Protein AF-A0A2K3LPA5-F1 (afdb_monomer_lite)

Radius of gyration: 25.52 Å; chains: 1; bounding box: 57×57×81 Å

Secondary structure (DSSP, 8-state):
-HHHHHHHHHHHHHHHHHHHHHHHHHHHHHHHTT--TT---GGG--TT---EEEEEEEEEEEEEEEEE-TTS-EEEEEEEEEEE-SS-EEEEEEETTHHHH--TT-EEEEEEEEEEEETTEEEEEEEEEEEEEEESPPSPPP-TT-BTTT-B-SSHHHHHHHHHHHHHHHHHHHHHHHHT--

pLDDT: mean 84.81, std 13.78, range [46.19, 98.31]

Organism: Trifolium pratense (NCBI:txid57577)

InterPro domains:
  IPR012340 Nucleic acid-binding, OB-fold [G3DSA:2.40.50.140] (49-150)
  IPR012340 Nucleic acid-binding, OB-fold [SSF50249] (41-153)
  IPR048970 Single-stranded DNA binding protein Ssb-like, OB fold [PF21473] (45-134)

Structure (mmCIF, N/CA/C/O backbone):
data_AF-A0A2K3LPA5-F1
#
_entry.id   AF-A0A2K3LPA5-F1
#
loop_
_atom_site.group_PDB
_atom_site.id
_atom_site.type_symbol
_atom_site.label_atom_id
_atom_site.label_alt_id
_atom_site.label_comp_id
_atom_site.label_asym_id
_atom_site.label_entity_id
_atom_site.label_seq_id
_atom_site.pdbx_PDB_ins_code
_atom_site.Cartn_x
_atom_site.Cartn_y
_atom_site.Cartn_z
_atom_site.occupancy
_atom_site.B_iso_or_equiv
_atom_site.auth_seq_id
_atom_site.auth_comp_id
_atom_site.auth_asym_id
_atom_site.auth_atom_id
_atom_site.pdbx_PDB_model_num
ATOM 1 N N . GLU A 1 1 ? -2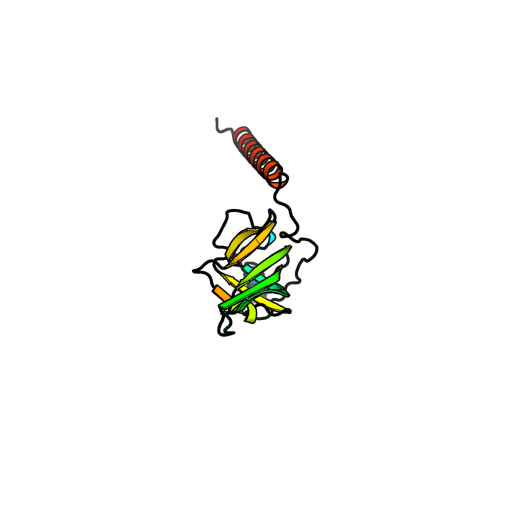8.463 -19.783 58.649 1.00 71.38 1 GLU A N 1
ATOM 2 C CA . GLU A 1 1 ? -29.557 -19.764 57.651 1.00 71.38 1 GLU A CA 1
ATOM 3 C C . GLU A 1 1 ? -29.564 -18.512 56.772 1.00 71.38 1 GLU A C 1
ATOM 5 O O . GLU A 1 1 ? -29.106 -18.605 55.641 1.00 71.38 1 GLU A O 1
ATOM 10 N N . GLU A 1 2 ? -29.996 -17.334 57.243 1.00 81.19 2 GLU A N 1
ATOM 11 C CA . GLU A 1 2 ? -30.096 -16.140 56.367 1.00 81.19 2 GLU A CA 1
ATOM 12 C C . GLU A 1 2 ? -28.731 -15.667 55.827 1.00 81.19 2 GLU A C 1
ATOM 14 O O . GLU A 1 2 ? -28.594 -15.304 54.659 1.00 81.19 2 GLU A O 1
ATOM 19 N N . LEU A 1 3 ? -27.698 -15.718 56.671 1.00 73.38 3 LEU A N 1
ATOM 20 C CA . LEU A 1 3 ? -26.343 -15.277 56.329 1.00 73.38 3 LEU A CA 1
ATOM 21 C C . LEU A 1 3 ? -25.662 -16.228 55.329 1.00 73.38 3 LEU A C 1
ATOM 23 O O . LEU A 1 3 ? -25.036 -15.782 54.374 1.00 73.38 3 LEU A O 1
ATOM 27 N N . GLU A 1 4 ? -25.879 -17.534 55.487 1.00 81.75 4 GLU A N 1
ATOM 28 C CA . GLU A 1 4 ? -25.383 -18.573 54.572 1.00 81.75 4 GLU A CA 1
ATOM 29 C C . GLU A 1 4 ? -26.108 -18.533 53.220 1.00 81.75 4 GLU A C 1
ATOM 31 O O . GLU A 1 4 ? -25.504 -18.789 52.178 1.00 81.75 4 GLU A O 1
ATOM 36 N N . SER A 1 5 ? -27.398 -18.177 53.218 1.00 82.75 5 SER A N 1
ATOM 37 C CA . SER A 1 5 ? -28.163 -17.950 51.989 1.00 82.75 5 SER A CA 1
ATOM 38 C C . SER A 1 5 ? -27.610 -16.759 51.205 1.00 82.75 5 SER A C 1
ATOM 40 O O . SER A 1 5 ? -27.417 -16.865 49.994 1.00 82.75 5 SER A O 1
ATOM 42 N N . LYS A 1 6 ? -27.305 -15.647 51.889 1.00 85.81 6 LYS A N 1
ATOM 43 C CA . LYS A 1 6 ? -26.682 -14.465 51.271 1.00 85.81 6 LYS A CA 1
ATOM 44 C C . LYS A 1 6 ? -25.278 -14.773 50.744 1.00 85.81 6 LYS A C 1
ATOM 46 O O . LYS A 1 6 ? -24.930 -14.319 49.660 1.00 85.81 6 LYS A O 1
ATOM 51 N N . GLU A 1 7 ? -24.498 -15.587 51.455 1.00 85.81 7 GLU A N 1
ATOM 52 C CA . GLU A 1 7 ? -23.151 -15.987 51.024 1.00 85.81 7 GLU A CA 1
ATOM 53 C C . GLU A 1 7 ? -23.167 -16.837 49.740 1.00 85.81 7 GLU A C 1
ATOM 55 O O . GLU A 1 7 ? -22.330 -16.648 48.858 1.00 85.81 7 GLU A O 1
ATOM 60 N N . ARG A 1 8 ? -24.136 -17.752 49.595 1.00 85.25 8 ARG A N 1
ATOM 61 C CA . ARG A 1 8 ? -24.302 -18.551 48.365 1.00 85.25 8 ARG A CA 1
ATOM 62 C C . ARG A 1 8 ? -24.683 -17.686 47.170 1.00 85.25 8 ARG A C 1
ATOM 64 O O . ARG A 1 8 ? -24.078 -17.820 46.111 1.00 85.25 8 ARG A O 1
ATOM 71 N N . GLN A 1 9 ? -25.622 -16.764 47.372 1.00 89.31 9 GLN A N 1
ATOM 72 C CA . GLN A 1 9 ? -26.042 -15.813 46.344 1.00 89.31 9 GLN A CA 1
ATOM 73 C C . GLN A 1 9 ? -24.881 -14.925 45.881 1.00 89.31 9 GLN A C 1
ATOM 75 O O . GLN A 1 9 ? -24.711 -14.697 44.686 1.00 89.31 9 GLN A O 1
ATOM 80 N N . LEU A 1 10 ? -24.041 -14.479 46.820 1.00 85.94 10 LEU A N 1
ATOM 81 C CA . LEU A 1 10 ? -22.863 -13.674 46.508 1.00 85.94 10 LEU A CA 1
ATOM 82 C C . LEU A 1 10 ? -21.851 -14.459 45.655 1.00 85.94 10 LEU A C 1
ATOM 84 O O . LEU A 1 10 ? -21.316 -13.927 44.689 1.00 85.94 10 LEU A O 1
ATOM 88 N N . LYS A 1 11 ? -21.614 -15.741 45.969 1.00 81.56 11 LYS A N 1
ATOM 89 C CA . LYS A 1 11 ? -20.688 -16.606 45.211 1.00 81.56 11 LYS A CA 1
ATOM 90 C C . LYS A 1 11 ? -21.152 -16.859 43.778 1.00 81.56 11 LYS A C 1
ATOM 92 O O . LYS A 1 11 ? -20.325 -16.913 42.870 1.00 81.56 11 LYS A O 1
ATOM 97 N N . GLU A 1 12 ? -22.456 -17.002 43.567 1.00 92.88 12 GLU A N 1
ATOM 98 C CA . GLU A 1 12 ? -23.026 -17.150 42.224 1.00 92.88 12 GLU A CA 1
ATOM 99 C C . GLU A 1 12 ? -22.853 -15.873 41.394 1.00 92.88 12 GLU A C 1
ATOM 101 O O . GLU A 1 12 ? -22.410 -15.951 40.249 1.00 92.88 12 GLU A O 1
ATOM 106 N N . GLN A 1 13 ? -23.101 -14.701 41.990 1.00 87.44 13 GLN A N 1
ATOM 107 C CA . GLN A 1 13 ? -22.882 -13.410 41.327 1.00 87.44 13 GLN A CA 1
ATOM 108 C C . GLN A 1 13 ? -21.411 -13.177 40.970 1.00 87.44 13 GLN A C 1
ATOM 110 O O . GLN A 1 13 ? -21.118 -12.690 39.880 1.00 87.44 13 GLN A O 1
ATOM 115 N N . VAL A 1 14 ? -20.481 -13.561 41.850 1.00 83.44 14 VAL A N 1
ATOM 116 C CA . VAL A 1 14 ? -19.037 -13.459 41.581 1.00 83.44 14 VAL A CA 1
ATOM 117 C C . VAL A 1 14 ? -18.644 -14.325 40.383 1.00 83.44 14 VAL A C 1
ATOM 119 O O . VAL A 1 14 ? -17.978 -13.839 39.477 1.00 83.44 14 VAL A O 1
ATOM 122 N N . LYS A 1 15 ? -19.133 -15.566 40.306 1.00 89.62 15 LYS A N 1
ATOM 123 C CA . LYS A 1 15 ? -18.833 -16.472 39.185 1.00 89.62 15 LYS A CA 1
ATOM 124 C C . LYS A 1 15 ? -19.395 -15.975 37.846 1.00 89.62 15 LYS A C 1
ATOM 126 O O . LYS A 1 15 ? -18.788 -16.184 36.795 1.00 89.62 15 LYS A O 1
ATOM 131 N N . GLU A 1 16 ? -20.563 -15.335 37.864 1.00 91.75 16 GLU A N 1
ATOM 132 C CA . GLU A 1 16 ? -21.136 -14.708 36.669 1.00 91.75 16 GLU A CA 1
ATOM 133 C C . GLU A 1 16 ? -20.313 -13.492 36.221 1.00 91.75 16 GLU A C 1
ATOM 135 O O . GLU A 1 16 ? -20.061 -13.328 35.025 1.00 91.75 16 GLU A O 1
ATOM 140 N N . LEU A 1 17 ? -19.862 -12.667 37.172 1.00 84.88 17 LEU A N 1
ATOM 141 C CA . LEU A 1 17 ? -18.994 -11.522 36.897 1.00 84.88 17 LEU A CA 1
ATOM 142 C C . LEU A 1 17 ? -17.640 -11.962 36.327 1.00 84.88 17 LEU A C 1
ATOM 144 O O . LEU A 1 17 ? -17.233 -11.407 35.314 1.00 84.88 17 LEU A O 1
ATOM 148 N N . GLU A 1 18 ? -17.014 -13.009 36.869 1.00 83.94 18 GLU A N 1
ATOM 149 C CA . GLU A 1 18 ? -15.768 -13.591 36.335 1.00 83.94 18 GLU A CA 1
ATOM 150 C C . GLU A 1 18 ? -15.942 -14.103 34.892 1.00 83.94 18 GLU A C 1
ATOM 152 O O . GLU A 1 18 ? -15.071 -13.932 34.036 1.00 83.94 18 GLU A O 1
ATOM 157 N N . SER A 1 19 ? -17.093 -14.713 34.580 1.00 88.56 19 SER A N 1
ATOM 158 C CA . SER A 1 19 ? -17.396 -15.149 33.211 1.00 88.56 19 SER A CA 1
ATOM 159 C C . SER A 1 19 ? -17.590 -13.972 32.253 1.00 88.56 19 SER A C 1
ATOM 161 O O . SER A 1 19 ? -17.237 -14.088 31.079 1.00 88.56 19 SER A O 1
ATOM 163 N N . LYS A 1 20 ? -18.179 -12.867 32.722 1.00 88.75 20 LYS A N 1
ATOM 164 C CA . LYS A 1 20 ? -18.376 -11.644 31.931 1.00 88.75 20 LYS A CA 1
ATOM 165 C C . LYS A 1 20 ? -17.074 -10.870 31.749 1.00 88.75 20 LYS A C 1
ATOM 167 O O . LYS A 1 20 ? -16.853 -10.358 30.661 1.00 88.75 20 LYS A O 1
ATOM 172 N N . GLU A 1 21 ? -16.213 -10.834 32.763 1.00 86.56 21 GLU A N 1
ATOM 173 C CA . GLU A 1 21 ? -14.866 -10.256 32.696 1.00 86.56 21 GLU A CA 1
ATOM 174 C C . GLU A 1 21 ? -14.037 -10.968 31.625 1.00 86.56 21 GLU A C 1
ATOM 176 O O . GLU A 1 21 ? -13.521 -10.322 30.722 1.00 86.56 21 GLU A O 1
ATOM 181 N N . LYS A 1 22 ? -14.051 -12.307 31.603 1.00 87.31 22 LYS A N 1
ATOM 182 C CA . LYS A 1 22 ? -13.379 -13.083 30.550 1.00 87.31 22 LYS A CA 1
ATOM 183 C C . LYS A 1 22 ? -13.924 -12.799 29.143 1.00 87.31 22 LYS A C 1
ATOM 185 O O . LYS A 1 22 ? -13.155 -12.687 28.195 1.00 87.31 22 LYS A O 1
ATOM 190 N N . GLN A 1 23 ? -15.247 -12.696 28.993 1.00 90.81 23 GLN A N 1
ATOM 191 C CA . GLN A 1 23 ? -15.866 -12.351 27.704 1.00 90.81 23 GLN A CA 1
ATOM 192 C C . GLN A 1 23 ? -15.524 -10.923 27.266 1.00 90.81 23 GLN A C 1
ATOM 194 O O . GLN A 1 23 ? -15.365 -10.670 26.073 1.00 90.81 23 GLN A O 1
ATOM 199 N N . LEU A 1 24 ? -15.417 -9.999 28.222 1.00 79.06 24 LEU A N 1
ATOM 200 C CA . LEU A 1 24 ? -15.029 -8.620 27.973 1.00 79.06 24 LEU A CA 1
ATOM 201 C C . LEU A 1 24 ? -13.553 -8.531 27.580 1.00 79.06 24 LEU A C 1
ATOM 203 O O . LEU A 1 24 ? -13.258 -7.832 26.626 1.00 79.06 24 LEU A O 1
ATOM 207 N N . ASP A 1 25 ? -12.659 -9.285 28.219 1.00 75.50 25 ASP A N 1
ATOM 208 C CA . ASP A 1 25 ? -11.234 -9.346 27.866 1.00 75.50 25 ASP A CA 1
ATOM 209 C C . ASP A 1 25 ? -11.000 -9.895 26.452 1.00 75.50 25 ASP A C 1
ATOM 211 O O . ASP A 1 25 ? -10.150 -9.392 25.714 1.00 75.50 25 ASP A O 1
ATOM 215 N N . ASP A 1 26 ? -11.761 -10.915 26.047 1.00 83.81 26 ASP A N 1
ATOM 216 C CA . ASP A 1 26 ? -11.702 -11.455 24.686 1.00 83.81 26 ASP A CA 1
ATOM 217 C C . ASP A 1 26 ? -12.231 -10.430 23.659 1.00 83.81 26 ASP A C 1
ATOM 219 O O . ASP A 1 26 ? -11.635 -10.258 22.594 1.00 83.81 26 ASP A O 1
ATOM 223 N N . LEU A 1 27 ? -13.285 -9.676 24.001 1.00 77.06 27 LEU A N 1
ATOM 224 C CA . LEU A 1 27 ? -13.833 -8.604 23.160 1.00 77.06 27 LEU A CA 1
ATOM 225 C C . LEU A 1 27 ? -12.923 -7.364 23.114 1.00 77.06 27 LEU A C 1
ATOM 227 O O . LEU A 1 27 ? -12.841 -6.703 22.081 1.00 77.06 27 LEU A O 1
ATOM 231 N N . VAL A 1 28 ? -12.229 -7.057 24.214 1.00 73.50 28 VAL A N 1
ATOM 232 C CA . VAL A 1 28 ? -11.228 -5.987 24.321 1.00 73.50 28 VAL A CA 1
ATOM 233 C C . VAL A 1 28 ? -10.019 -6.343 23.469 1.00 73.50 28 VAL A C 1
ATOM 235 O O . VAL A 1 28 ? -9.615 -5.505 22.683 1.00 73.50 28 VAL A O 1
ATOM 238 N N . LYS A 1 29 ? -9.524 -7.589 23.478 1.00 73.50 29 LYS A N 1
ATOM 239 C CA . LYS A 1 29 ? -8.481 -8.043 22.532 1.00 73.50 29 LYS A CA 1
ATOM 240 C C . LYS A 1 29 ? -8.934 -7.978 21.075 1.00 73.50 29 LYS A C 1
ATOM 242 O O . LYS A 1 29 ? -8.141 -7.664 20.187 1.00 73.50 29 LYS A O 1
ATOM 247 N N . GLU A 1 30 ? -10.207 -8.258 20.808 1.00 68.19 30 GLU A N 1
ATOM 248 C CA . GLU A 1 30 ? -10.789 -8.103 19.473 1.00 68.19 30 GLU A CA 1
ATOM 249 C C . GLU A 1 30 ? -10.887 -6.618 19.066 1.00 68.19 30 GLU A C 1
ATOM 251 O O . GLU A 1 30 ? -10.616 -6.275 17.912 1.00 68.19 30 GLU A O 1
ATOM 256 N N . PHE A 1 31 ? -11.165 -5.715 20.012 1.00 53.69 31 PHE A N 1
ATOM 257 C CA . PHE A 1 31 ? -11.138 -4.261 19.811 1.00 53.69 31 PHE A CA 1
ATOM 258 C C . PHE A 1 31 ? -9.715 -3.675 19.722 1.00 53.69 31 PHE A C 1
ATOM 260 O O . PHE A 1 31 ? -9.476 -2.816 18.882 1.00 53.69 31 PHE A O 1
ATOM 267 N N . GLU A 1 32 ? -8.749 -4.186 20.481 1.00 52.22 32 GLU A N 1
ATOM 268 C CA . GLU A 1 32 ? -7.321 -3.843 20.400 1.00 52.22 32 GLU A CA 1
ATOM 269 C C . GLU A 1 32 ? -6.710 -4.348 19.080 1.00 52.22 32 GLU A C 1
ATOM 271 O O . GLU A 1 32 ? -5.843 -3.708 18.500 1.00 52.22 32 GLU A O 1
ATOM 276 N N . SER A 1 33 ? -7.220 -5.447 18.505 1.00 51.34 33 SER A N 1
ATOM 277 C CA . SER A 1 33 ? -6.874 -5.872 17.135 1.00 51.34 33 SER A CA 1
ATOM 278 C C . SER A 1 33 ? -7.498 -4.989 16.034 1.00 51.34 33 SER A C 1
ATOM 280 O O . SER A 1 33 ? -7.049 -4.998 14.874 1.00 51.34 33 SER A O 1
ATOM 282 N N . LYS A 1 34 ? -8.531 -4.217 16.403 1.00 49.12 34 LYS A N 1
ATOM 283 C CA . LYS A 1 34 ? -9.126 -3.128 15.614 1.00 49.12 34 LYS A CA 1
ATOM 284 C C . LYS A 1 34 ? -8.333 -1.824 15.778 1.00 49.12 34 LYS A C 1
ATOM 286 O O . LYS A 1 34 ? -8.155 -1.148 14.770 1.00 49.12 34 LYS A O 1
ATOM 291 N N . GLU A 1 35 ? -7.773 -1.551 16.958 1.00 48.00 35 GLU A N 1
ATOM 292 C CA . GLU A 1 35 ? -6.691 -0.579 17.206 1.00 48.00 35 GLU A CA 1
ATOM 293 C C . GLU A 1 35 ? -5.313 -1.162 16.824 1.00 48.00 35 GLU A C 1
ATOM 295 O O . GLU A 1 35 ? -4.339 -1.142 17.577 1.00 48.00 35 GLU A O 1
ATOM 300 N N . ARG A 1 36 ? -5.172 -1.576 15.558 1.00 48.84 36 ARG A N 1
ATOM 301 C CA . ARG A 1 36 ? -3.894 -1.464 14.824 1.00 48.84 36 ARG A CA 1
ATOM 302 C C . ARG A 1 36 ? -3.587 0.025 14.572 1.00 48.84 36 ARG A C 1
ATOM 304 O O . ARG A 1 36 ? -3.359 0.466 13.446 1.00 48.84 36 ARG A O 1
ATOM 311 N N . ASP A 1 37 ? -3.633 0.787 15.657 1.00 46.19 37 ASP A N 1
ATOM 312 C CA . ASP A 1 37 ? -3.499 2.226 15.780 1.00 46.19 37 ASP A CA 1
ATOM 313 C C . ASP A 1 37 ? -2.019 2.589 15.766 1.00 46.19 37 ASP A C 1
ATOM 315 O O . ASP A 1 37 ? -1.365 2.720 16.794 1.00 46.19 37 ASP A O 1
ATOM 319 N N . SER A 1 38 ? -1.494 2.692 14.550 1.00 51.69 38 SER A N 1
ATOM 320 C CA . SER A 1 38 ? -0.494 3.678 14.103 1.00 51.69 38 SER A CA 1
ATOM 321 C C . SER A 1 38 ? -0.053 3.385 12.665 1.00 51.69 38 SER A C 1
ATOM 323 O O . SER A 1 38 ? 1.042 3.779 12.269 1.00 51.69 38 SER A O 1
ATOM 325 N N . GLN A 1 39 ? -0.830 2.615 11.900 1.00 66.50 39 GLN A N 1
ATOM 326 C CA . GLN A 1 39 ? -0.591 2.498 10.472 1.00 66.50 39 GLN A CA 1
ATOM 327 C C . GLN A 1 39 ? -1.448 3.530 9.770 1.00 66.50 39 GLN A C 1
ATOM 329 O O . GLN A 1 39 ? -2.654 3.636 10.009 1.00 66.50 39 GLN A O 1
ATOM 334 N N . ASP A 1 40 ? -0.791 4.314 8.931 1.00 89.81 40 ASP A N 1
ATOM 335 C CA . ASP A 1 40 ? -1.469 5.239 8.053 1.00 89.81 40 ASP A CA 1
ATOM 336 C C . ASP A 1 40 ? -2.430 4.463 7.143 1.00 89.81 40 ASP A C 1
ATOM 338 O O . ASP A 1 40 ? -2.313 3.246 6.952 1.00 89.81 40 ASP A O 1
ATOM 342 N N . ARG A 1 41 ? -3.401 5.168 6.571 1.00 92.06 41 ARG A N 1
ATOM 343 C CA . ARG A 1 41 ? -4.313 4.588 5.585 1.00 92.06 41 ARG A CA 1
ATOM 344 C C . ARG A 1 41 ? -4.133 5.263 4.248 1.00 92.06 41 ARG A C 1
ATOM 346 O O . ARG A 1 41 ? -3.717 6.423 4.169 1.00 92.06 41 ARG A O 1
ATOM 353 N N . VAL A 1 42 ? -4.516 4.572 3.181 1.00 94.69 42 VAL A N 1
ATOM 354 C CA . VAL A 1 42 ? -4.454 5.133 1.825 1.00 94.69 42 VAL A CA 1
ATOM 355 C C . VAL A 1 42 ? -5.245 6.445 1.737 1.00 94.69 42 VAL A C 1
ATOM 357 O O . VAL A 1 42 ? -4.794 7.396 1.099 1.00 94.69 42 VAL A O 1
ATOM 360 N N . MET A 1 43 ? -6.369 6.557 2.451 1.00 92.56 43 MET A N 1
ATOM 361 C CA . MET A 1 43 ? -7.164 7.789 2.491 1.00 92.56 43 MET A CA 1
ATOM 362 C C . MET A 1 43 ? -6.507 8.990 3.182 1.00 92.56 43 MET A C 1
ATOM 364 O O . MET A 1 43 ? -6.924 10.134 2.958 1.00 92.56 43 MET A O 1
ATOM 368 N N . ASP A 1 44 ? -5.480 8.764 3.996 1.00 90.44 44 ASP A N 1
ATOM 369 C CA . ASP A 1 44 ? -4.783 9.807 4.756 1.00 90.44 44 ASP A CA 1
ATOM 370 C C . ASP A 1 44 ? -3.562 10.358 4.014 1.00 90.44 44 ASP A C 1
ATOM 372 O O . ASP A 1 44 ? -2.956 11.351 4.425 1.00 90.44 44 ASP A O 1
ATOM 376 N N . LEU A 1 45 ? -3.245 9.775 2.858 1.00 91.44 45 LEU A N 1
ATOM 377 C CA . LEU A 1 45 ? -2.147 10.204 2.011 1.00 91.44 45 LEU A CA 1
ATOM 378 C C . LEU A 1 45 ? -2.379 11.620 1.486 1.00 91.44 45 LEU A C 1
ATOM 380 O O . LEU A 1 45 ? -3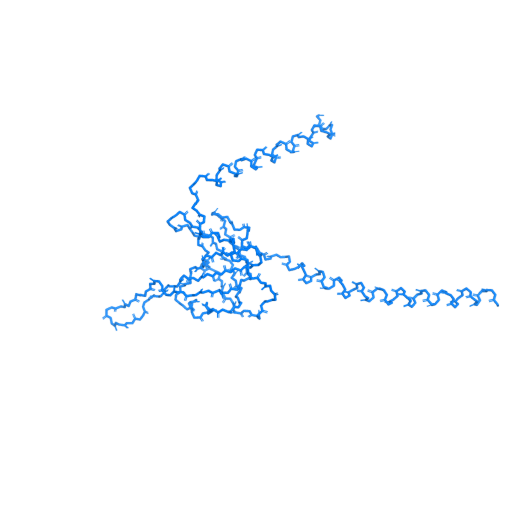.448 11.964 0.969 1.00 91.44 45 LEU A O 1
ATOM 384 N N . ARG A 1 46 ? -1.358 12.467 1.609 1.00 87.75 46 ARG A N 1
ATOM 385 C CA . ARG A 1 46 ? -1.363 13.843 1.105 1.00 87.75 46 ARG A CA 1
ATOM 386 C C . ARG A 1 46 ? -0.085 14.113 0.308 1.00 87.75 46 ARG A C 1
ATOM 388 O O . ARG A 1 46 ? 0.950 13.508 0.562 1.00 87.75 46 ARG A O 1
ATOM 395 N N . PRO A 1 47 ? -0.111 15.003 -0.692 1.00 87.06 47 PRO A N 1
ATOM 396 C CA . PRO A 1 47 ? 1.128 15.444 -1.320 1.00 87.06 47 PRO A CA 1
ATOM 397 C C . PRO A 1 47 ? 2.002 16.237 -0.349 1.00 87.06 47 PRO A C 1
ATOM 399 O O . PRO A 1 47 ? 1.502 17.068 0.407 1.00 87.06 47 PRO A O 1
ATOM 402 N N . GLY A 1 48 ? 3.316 16.024 -0.421 1.00 82.56 48 GLY A N 1
ATOM 403 C CA . GLY A 1 48 ? 4.293 16.755 0.392 1.00 82.56 48 GLY A CA 1
ATOM 404 C C . GLY A 1 48 ? 4.456 16.243 1.825 1.00 82.56 48 GLY A C 1
ATOM 405 O O . GLY A 1 48 ? 5.268 16.798 2.558 1.00 82.56 48 GLY A O 1
ATOM 406 N N . THR A 1 49 ? 3.730 15.197 2.214 1.00 84.38 49 THR A N 1
ATOM 407 C CA . THR A 1 49 ? 3.939 14.454 3.462 1.00 84.38 49 THR A CA 1
ATOM 408 C C . THR A 1 49 ? 4.743 13.177 3.201 1.00 84.38 49 THR A C 1
ATOM 410 O O . THR A 1 49 ? 4.783 12.644 2.084 1.00 84.38 49 THR A O 1
ATOM 413 N N . ASP A 1 50 ? 5.431 12.712 4.237 1.00 90.44 50 ASP A N 1
ATOM 414 C CA . ASP A 1 50 ? 6.345 11.575 4.205 1.00 90.44 50 ASP A CA 1
ATOM 415 C C . ASP A 1 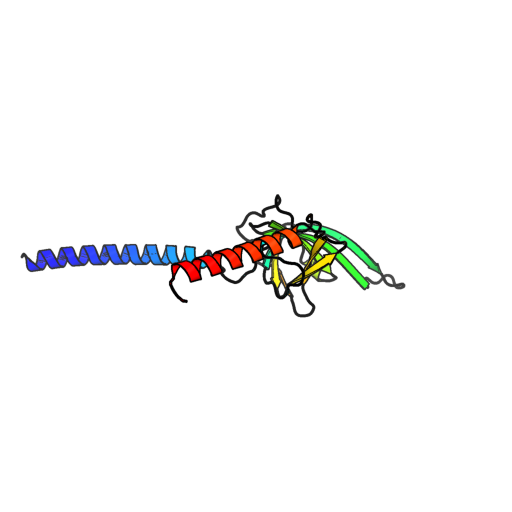50 ? 6.199 10.707 5.465 1.00 90.44 50 ASP A C 1
ATOM 417 O O . ASP A 1 50 ? 5.346 10.973 6.311 1.00 90.44 50 ASP A O 1
ATOM 421 N N . ARG A 1 51 ? 7.042 9.668 5.564 1.00 91.19 51 ARG A N 1
ATOM 422 C CA . ARG A 1 51 ? 7.151 8.751 6.712 1.00 91.19 51 ARG A CA 1
ATOM 423 C C . ARG A 1 51 ? 5.882 7.954 7.006 1.00 91.19 51 ARG A C 1
ATOM 425 O O . ARG A 1 51 ? 5.593 7.664 8.160 1.00 91.19 51 ARG A O 1
ATOM 432 N N . TYR A 1 52 ? 5.164 7.585 5.954 1.00 94.00 52 TYR A N 1
ATOM 433 C CA . TYR A 1 52 ? 3.993 6.732 6.053 1.00 94.00 52 TYR A CA 1
ATOM 434 C C . TYR A 1 52 ? 4.383 5.276 6.305 1.00 94.00 52 TYR A C 1
ATOM 436 O O . TYR A 1 52 ? 5.264 4.755 5.614 1.00 94.00 52 TYR A O 1
ATOM 444 N N . THR A 1 53 ? 3.676 4.610 7.216 1.00 94.81 53 THR A N 1
ATOM 445 C CA . THR A 1 53 ? 3.777 3.157 7.411 1.00 94.81 53 THR A CA 1
ATOM 446 C C . THR A 1 53 ? 2.421 2.518 7.123 1.00 94.81 53 THR A C 1
ATOM 448 O O . THR A 1 53 ? 1.461 2.714 7.865 1.00 94.81 53 THR A O 1
ATOM 451 N N . LEU A 1 54 ? 2.334 1.752 6.033 1.00 94.88 54 LEU A N 1
ATOM 452 C CA . LEU A 1 54 ? 1.077 1.232 5.481 1.00 94.88 54 LEU A CA 1
ATOM 453 C C . LEU A 1 54 ? 1.125 -0.290 5.356 1.00 94.88 54 LEU A C 1
ATOM 455 O O . LEU A 1 54 ? 2.111 -0.829 4.859 1.00 94.88 54 LEU A O 1
ATOM 459 N N . THR A 1 55 ? 0.032 -0.978 5.684 1.00 95.62 55 THR A N 1
ATOM 460 C CA . THR A 1 55 ? -0.182 -2.371 5.256 1.00 95.62 55 THR A CA 1
ATOM 461 C C . THR A 1 55 ? -1.146 -2.381 4.081 1.00 95.62 55 THR A C 1
ATOM 463 O O . THR A 1 55 ? -2.309 -2.022 4.238 1.00 95.62 55 THR A O 1
ATOM 466 N N . VAL A 1 56 ? -0.690 -2.820 2.909 1.00 97.19 56 VAL A N 1
ATOM 467 C CA . VAL A 1 56 ? -1.487 -2.803 1.673 1.00 97.19 56 VAL A CA 1
ATOM 468 C C . VAL A 1 56 ? -1.478 -4.157 0.976 1.00 97.19 56 VAL A C 1
ATOM 470 O O . VAL A 1 56 ? -0.533 -4.939 1.081 1.00 97.19 56 VAL A O 1
ATOM 473 N N . LYS A 1 57 ? -2.541 -4.437 0.226 1.00 98.06 57 LYS A N 1
ATOM 474 C CA . LYS A 1 57 ? -2.605 -5.563 -0.709 1.00 98.06 57 LYS A CA 1
ATOM 475 C C . LYS A 1 57 ? -2.221 -5.107 -2.107 1.00 98.06 57 LYS A C 1
ATOM 477 O O . LYS A 1 57 ? -2.643 -4.040 -2.548 1.00 98.06 57 LYS A O 1
ATOM 482 N N . VAL A 1 58 ? -1.458 -5.937 -2.809 1.00 98.31 58 VAL A N 1
ATOM 483 C CA . VAL A 1 58 ? -1.086 -5.721 -4.210 1.00 98.31 58 VAL A CA 1
ATOM 484 C C . VAL A 1 58 ? -2.173 -6.305 -5.107 1.00 98.31 58 VAL A C 1
ATOM 486 O O . VAL A 1 58 ? -2.421 -7.508 -5.080 1.00 98.31 58 VAL A O 1
ATOM 489 N N . LEU A 1 59 ? -2.814 -5.465 -5.913 1.00 97.88 59 LEU A N 1
ATOM 490 C CA . LEU A 1 59 ? -3.856 -5.870 -6.860 1.00 97.88 59 LEU A CA 1
ATOM 491 C C . LEU A 1 59 ? -3.267 -6.218 -8.227 1.00 97.88 59 LEU A C 1
ATOM 493 O O . LEU A 1 59 ? -3.586 -7.257 -8.801 1.00 97.88 59 LEU A O 1
ATOM 497 N N . SER A 1 60 ? -2.366 -5.377 -8.730 1.00 97.88 60 SER A N 1
ATOM 498 C CA . SER A 1 60 ? -1.663 -5.592 -9.995 1.00 97.88 60 SER A CA 1
ATOM 499 C C . SER A 1 60 ? -0.226 -5.082 -9.916 1.00 97.88 60 SER A C 1
ATOM 501 O O . SER A 1 60 ? 0.114 -4.280 -9.046 1.00 97.88 60 SER A O 1
ATOM 503 N N . SER A 1 61 ? 0.622 -5.575 -10.818 1.00 97.62 61 SER A N 1
ATOM 504 C CA . SER A 1 61 ? 2.029 -5.193 -10.930 1.00 97.62 61 SER A CA 1
ATOM 505 C C . SER A 1 61 ? 2.437 -5.243 -12.396 1.00 97.62 61 SER A C 1
ATOM 507 O O . SER A 1 61 ? 2.372 -6.300 -13.026 1.00 97.62 61 SER A O 1
ATOM 509 N N . GLU A 1 62 ? 2.798 -4.090 -12.951 1.00 96.94 62 GLU A N 1
ATOM 510 C CA . GLU A 1 62 ? 3.132 -3.926 -14.364 1.00 96.94 62 GLU A CA 1
ATOM 511 C C . GLU A 1 62 ? 4.542 -3.351 -14.505 1.00 96.94 62 GLU A C 1
ATOM 513 O O . GLU A 1 62 ? 4.846 -2.279 -13.983 1.00 96.94 62 GLU A O 1
ATOM 518 N N . LEU A 1 63 ? 5.418 -4.046 -15.236 1.00 94.75 63 LEU A N 1
ATOM 519 C CA . LEU A 1 63 ? 6.750 -3.540 -15.571 1.00 94.75 63 LEU A CA 1
ATOM 520 C C . LEU A 1 63 ? 6.627 -2.378 -16.560 1.00 94.75 63 LEU A C 1
ATOM 522 O O . LEU A 1 63 ? 6.234 -2.569 -17.710 1.00 94.75 63 LEU A O 1
ATOM 526 N N . VAL A 1 64 ? 7.004 -1.177 -16.123 1.00 94.69 64 VAL A N 1
ATOM 527 C CA . VAL A 1 64 ? 6.878 0.052 -16.926 1.00 94.69 64 VAL A CA 1
ATOM 528 C C . VAL A 1 64 ? 8.198 0.520 -17.522 1.00 94.69 64 VAL A C 1
ATOM 530 O O . VAL A 1 64 ? 8.208 1.260 -18.507 1.00 94.69 64 VAL A O 1
ATOM 533 N N . LYS A 1 65 ? 9.331 0.128 -16.932 1.00 92.81 65 LYS A N 1
ATOM 534 C CA . LYS A 1 65 ? 10.653 0.498 -17.441 1.00 92.81 65 LYS A CA 1
ATOM 535 C C . LYS A 1 65 ? 11.695 -0.534 -17.048 1.00 92.81 65 LYS A C 1
ATOM 537 O O . LYS A 1 65 ? 11.831 -0.852 -15.873 1.00 92.81 65 LYS A O 1
ATOM 542 N N . THR A 1 66 ? 12.499 -0.942 -18.019 1.00 90.50 66 THR A N 1
ATOM 543 C CA . THR A 1 66 ? 13.681 -1.772 -17.798 1.00 90.50 66 THR A CA 1
ATOM 544 C C . THR A 1 66 ? 14.847 -1.146 -18.545 1.00 90.50 66 THR A C 1
ATOM 546 O O . THR A 1 66 ? 14.707 -0.757 -19.703 1.00 90.50 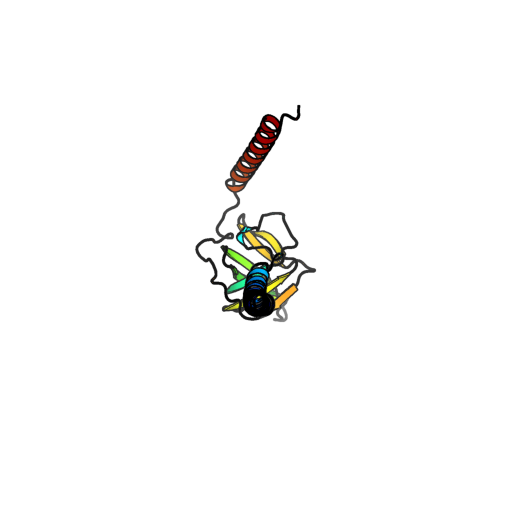66 THR A O 1
ATOM 549 N N . ILE A 1 67 ? 15.969 -0.971 -17.857 1.00 91.69 67 ILE A N 1
ATOM 550 C CA . ILE A 1 67 ? 17.193 -0.372 -18.381 1.00 91.69 67 ILE A CA 1
ATOM 551 C C . ILE A 1 67 ? 18.276 -1.439 -18.318 1.00 91.69 67 ILE A C 1
ATOM 553 O O . ILE A 1 67 ? 18.576 -1.936 -17.233 1.00 91.69 67 ILE A O 1
ATOM 557 N N . TYR A 1 68 ? 18.863 -1.740 -19.470 1.00 90.44 68 TYR A N 1
ATOM 558 C CA . TYR A 1 68 ? 20.030 -2.604 -19.598 1.00 90.44 68 TYR A CA 1
ATOM 559 C C . TYR A 1 68 ? 21.268 -1.759 -19.904 1.00 90.44 68 TYR A C 1
ATOM 561 O O . TYR A 1 68 ? 21.153 -0.657 -20.450 1.00 90.44 68 TYR A O 1
ATOM 569 N N . SER A 1 69 ? 22.437 -2.249 -19.511 1.00 91.12 69 SER A N 1
ATOM 570 C CA . SER A 1 69 ? 23.727 -1.689 -19.906 1.00 91.12 69 SER A CA 1
ATOM 571 C C . SER A 1 69 ? 24.060 -2.071 -21.352 1.00 91.12 69 SER A C 1
ATOM 573 O O . SER A 1 69 ? 23.438 -2.952 -21.944 1.00 91.12 69 SER A O 1
ATOM 575 N N . ASP A 1 70 ? 25.119 -1.471 -21.897 1.00 89.31 70 ASP A N 1
ATOM 576 C CA . ASP A 1 70 ? 25.686 -1.888 -23.186 1.00 89.31 70 ASP A CA 1
ATOM 577 C C . ASP A 1 70 ? 26.233 -3.333 -23.154 1.00 89.31 70 ASP A C 1
ATOM 579 O O . ASP A 1 70 ? 26.406 -3.953 -24.201 1.00 89.31 70 ASP A O 1
ATOM 583 N N . SER A 1 71 ? 26.500 -3.873 -21.956 1.00 90.50 71 SER A N 1
ATOM 584 C CA . SER A 1 71 ? 26.894 -5.268 -21.716 1.00 90.50 71 SER A CA 1
ATOM 585 C C . SER A 1 71 ? 25.708 -6.222 -21.508 1.00 90.50 71 SER A C 1
ATOM 587 O O . SER A 1 71 ? 25.930 -7.371 -21.138 1.00 90.50 71 SER A O 1
ATOM 589 N N . ASP A 1 72 ? 24.475 -5.765 -21.755 1.00 86.25 72 ASP A N 1
ATOM 590 C CA . ASP A 1 72 ? 23.220 -6.518 -21.580 1.00 86.25 72 ASP A CA 1
ATOM 591 C C . ASP A 1 72 ? 22.915 -6.916 -20.118 1.00 86.25 72 ASP A C 1
ATOM 593 O O . ASP A 1 72 ? 22.118 -7.808 -19.832 1.00 86.25 72 ASP A O 1
ATOM 597 N N . GLU A 1 73 ? 23.526 -6.224 -19.154 1.00 89.06 73 GLU A N 1
ATOM 598 C CA . GLU A 1 73 ? 23.260 -6.411 -17.727 1.00 89.06 73 GLU A CA 1
ATOM 599 C C . GLU A 1 73 ? 22.104 -5.513 -17.279 1.00 89.06 73 GLU A C 1
ATOM 601 O O . GLU A 1 73 ? 22.008 -4.347 -17.671 1.00 89.06 73 GLU A O 1
ATOM 606 N N . LEU A 1 74 ? 21.214 -6.032 -16.429 1.00 87.88 74 LEU A N 1
ATOM 607 C CA . LEU A 1 74 ? 20.105 -5.249 -15.889 1.00 87.88 74 LEU A CA 1
ATOM 608 C C . LEU A 1 74 ? 20.633 -4.151 -14.954 1.00 87.88 74 LEU A C 1
ATOM 610 O O . LEU A 1 74 ? 21.157 -4.432 -13.880 1.00 87.88 74 LEU A O 1
ATOM 614 N N . VAL A 1 75 ? 20.442 -2.891 -15.345 1.00 91.62 75 VAL A N 1
ATOM 615 C CA . VAL A 1 75 ? 20.863 -1.711 -14.572 1.00 91.62 75 VAL A CA 1
ATOM 616 C C . VAL A 1 75 ? 19.750 -1.227 -13.650 1.00 91.62 75 VAL A C 1
ATOM 618 O O . VAL A 1 75 ? 20.006 -0.793 -12.529 1.00 91.62 75 VAL A O 1
ATOM 621 N N . SER A 1 76 ? 18.505 -1.239 -14.126 1.00 91.81 76 SER A N 1
ATOM 622 C CA . SER A 1 76 ? 17.357 -0.839 -13.313 1.00 91.81 76 SER A CA 1
ATOM 623 C C . SER A 1 76 ? 16.058 -1.367 -13.897 1.00 91.81 76 SER A C 1
ATOM 625 O O . SER A 1 76 ? 15.861 -1.342 -15.112 1.00 91.81 76 SER A O 1
ATOM 627 N N . CYS A 1 77 ? 15.136 -1.776 -13.034 1.00 93.69 77 CYS A N 1
ATOM 628 C CA . CYS A 1 77 ? 13.756 -2.055 -13.409 1.00 93.69 77 CYS A CA 1
ATOM 629 C C . CYS A 1 77 ? 12.799 -1.216 -12.559 1.00 93.69 77 CYS A C 1
ATOM 631 O O . CYS A 1 77 ? 13.108 -0.794 -11.443 1.00 93.69 77 CYS A O 1
ATOM 633 N N . THR A 1 78 ? 11.640 -0.896 -13.115 1.00 96.38 78 THR A N 1
ATOM 634 C CA . THR A 1 78 ? 10.583 -0.156 -12.433 1.00 96.38 78 THR A CA 1
ATOM 635 C C . THR A 1 78 ? 9.244 -0.763 -12.801 1.00 96.38 78 THR A C 1
ATOM 637 O O . THR A 1 78 ? 8.960 -0.964 -13.986 1.00 96.38 78 THR A O 1
ATOM 640 N N . ALA A 1 79 ? 8.426 -1.013 -11.785 1.00 97.19 79 ALA A N 1
ATOM 641 C CA . ALA A 1 79 ? 7.053 -1.464 -11.933 1.00 97.19 79 ALA A CA 1
ATOM 642 C C . ALA A 1 79 ? 6.083 -0.459 -11.304 1.00 97.19 79 ALA A C 1
ATOM 644 O O . ALA A 1 79 ? 6.360 0.110 -10.244 1.00 97.19 79 ALA A O 1
ATOM 645 N N . GLU A 1 80 ? 4.939 -0.259 -11.950 1.00 97.25 80 GLU A N 1
ATOM 646 C CA . GLU A 1 80 ? 3.781 0.391 -11.343 1.00 97.25 80 GLU A CA 1
ATOM 647 C C . GLU A 1 80 ? 2.876 -0.700 -10.770 1.00 97.25 80 GLU A C 1
ATOM 649 O O . GLU A 1 80 ? 2.437 -1.607 -11.476 1.00 97.25 80 GLU A O 1
ATOM 654 N N . CYS A 1 81 ? 2.641 -0.635 -9.464 1.00 98.19 81 CYS A N 1
ATOM 655 C CA . CYS A 1 81 ? 1.857 -1.618 -8.732 1.00 98.19 81 CYS A CA 1
ATOM 656 C C . CYS A 1 81 ? 0.603 -0.939 -8.193 1.00 98.19 81 CYS A C 1
ATOM 658 O O . CYS A 1 81 ? 0.711 0.048 -7.466 1.00 98.19 81 CYS A O 1
ATOM 660 N N . LEU A 1 82 ? -0.584 -1.449 -8.514 1.00 98.31 82 LEU A N 1
ATOM 661 C CA . LEU A 1 82 ? -1.804 -0.978 -7.867 1.00 98.31 82 LEU A CA 1
ATOM 662 C C . LEU A 1 82 ? -1.889 -1.623 -6.484 1.00 98.31 82 LEU A C 1
ATOM 664 O O . LEU A 1 82 ? -1.972 -2.847 -6.381 1.00 98.31 82 LEU A O 1
ATOM 668 N N . VAL A 1 83 ? -1.859 -0.809 -5.432 1.00 98.31 83 VAL A N 1
ATOM 669 C CA . VAL A 1 83 ? -1.929 -1.276 -4.043 1.00 98.31 83 VAL A CA 1
ATOM 670 C C . VAL A 1 83 ? -3.062 -0.590 -3.299 1.00 98.31 83 VAL A C 1
ATOM 672 O O . VAL A 1 83 ? -3.444 0.524 -3.655 1.00 98.31 83 VAL A O 1
ATOM 675 N N . GLY A 1 84 ? -3.599 -1.222 -2.259 1.00 97.56 84 GLY A N 1
ATOM 676 C CA . GLY A 1 84 ? -4.638 -0.589 -1.454 1.00 97.56 84 GLY A CA 1
ATOM 677 C C . GLY A 1 84 ? -4.983 -1.291 -0.150 1.00 97.56 84 GLY A C 1
ATOM 678 O O . GLY A 1 84 ? -4.519 -2.399 0.128 1.00 97.56 84 GLY A O 1
ATOM 679 N N . ASP A 1 85 ? -5.820 -0.615 0.625 1.00 96.25 85 ASP A N 1
ATOM 680 C CA . ASP A 1 85 ? -6.430 -1.069 1.875 1.00 96.25 85 ASP A CA 1
ATOM 681 C C . ASP A 1 85 ? -7.962 -0.907 1.797 1.00 96.25 85 ASP A C 1
ATOM 683 O O . ASP A 1 85 ? -8.520 -0.637 0.728 1.00 96.25 85 ASP A O 1
ATOM 687 N N . GLU A 1 86 ? -8.674 -1.062 2.913 1.00 95.00 86 GLU A N 1
ATOM 688 C CA . GLU A 1 86 ? -10.129 -0.861 2.971 1.00 95.00 86 GLU A CA 1
ATOM 689 C C . GLU A 1 86 ? -10.592 0.583 2.681 1.00 95.00 86 GLU A C 1
ATOM 691 O O . GLU A 1 86 ? -11.792 0.844 2.563 1.00 95.00 86 GLU A O 1
ATOM 696 N N . THR A 1 87 ? -9.673 1.546 2.584 1.00 94.50 87 THR A N 1
ATOM 697 C CA . THR A 1 87 ? -9.977 2.973 2.404 1.00 94.50 87 THR A CA 1
ATOM 698 C C . THR A 1 87 ? -9.765 3.471 0.982 1.00 94.50 87 THR A C 1
ATOM 700 O O . THR A 1 87 ? -10.433 4.425 0.563 1.00 94.50 87 THR A O 1
ATOM 703 N N . GLY A 1 88 ? -8.893 2.823 0.214 1.00 95.50 88 GLY A N 1
ATOM 704 C CA . GLY A 1 88 ? -8.692 3.146 -1.190 1.00 95.50 88 GLY A CA 1
ATOM 705 C C . GLY A 1 88 ? -7.520 2.417 -1.825 1.00 95.50 88 GLY A C 1
ATOM 706 O O . GLY A 1 88 ? -6.880 1.551 -1.229 1.00 95.50 88 GLY A O 1
ATOM 707 N N . THR A 1 89 ? -7.210 2.828 -3.050 1.00 97.81 89 THR A N 1
ATOM 708 C CA . THR A 1 89 ? -6.058 2.355 -3.818 1.00 97.81 89 THR A CA 1
ATOM 709 C C . THR A 1 89 ? -5.153 3.502 -4.245 1.00 97.81 89 THR A C 1
ATOM 711 O O . THR A 1 89 ? -5.580 4.647 -4.401 1.00 97.81 89 THR A O 1
ATOM 714 N N . ILE A 1 90 ? -3.878 3.196 -4.450 1.00 97.38 90 ILE A N 1
ATOM 715 C CA . ILE A 1 90 ? -2.871 4.106 -4.985 1.00 97.38 90 ILE A CA 1
ATOM 716 C C . ILE A 1 90 ? -1.857 3.307 -5.812 1.00 97.38 90 ILE A C 1
ATOM 718 O O . ILE A 1 90 ? -1.593 2.137 -5.547 1.00 97.38 90 ILE A O 1
ATOM 722 N N . ILE A 1 91 ? -1.276 3.929 -6.834 1.00 97.81 91 ILE A N 1
ATOM 723 C CA . ILE A 1 91 ? -0.141 3.369 -7.565 1.00 97.81 91 ILE A CA 1
ATOM 724 C C . ILE A 1 91 ? 1.117 3.520 -6.717 1.00 97.81 91 ILE A C 1
ATOM 726 O O . ILE A 1 91 ? 1.561 4.633 -6.426 1.00 97.81 91 ILE A O 1
ATOM 730 N N . PHE A 1 92 ? 1.718 2.388 -6.382 1.00 98.19 92 PHE A N 1
ATOM 731 C CA . PHE A 1 92 ? 3.051 2.274 -5.825 1.00 98.19 92 PHE A CA 1
ATOM 732 C C . PHE A 1 92 ? 4.089 2.119 -6.941 1.00 98.19 92 PHE A C 1
ATOM 734 O O . PHE A 1 92 ? 3.898 1.333 -7.867 1.00 98.19 92 PHE A O 1
ATOM 741 N N . THR A 1 93 ? 5.199 2.855 -6.871 1.00 97.38 93 THR A N 1
ATOM 742 C CA . THR A 1 93 ? 6.318 2.687 -7.815 1.00 97.38 93 THR A CA 1
ATOM 743 C C . THR A 1 93 ? 7.412 1.836 -7.179 1.00 97.38 93 THR A C 1
ATOM 745 O O . THR A 1 93 ? 8.189 2.338 -6.367 1.00 97.38 93 THR A O 1
ATOM 748 N N . ALA A 1 94 ? 7.498 0.572 -7.589 1.00 96.94 94 ALA A N 1
ATOM 749 C CA . ALA A 1 94 ? 8.543 -0.352 -7.161 1.00 96.94 94 ALA A CA 1
ATOM 750 C C . ALA A 1 94 ? 9.777 -0.215 -8.057 1.00 96.94 94 ALA A C 1
ATOM 752 O O . ALA A 1 94 ? 9.647 -0.101 -9.280 1.00 96.94 94 ALA A O 1
ATOM 753 N N . ARG A 1 95 ? 10.976 -0.237 -7.470 1.00 94.88 95 ARG A N 1
ATOM 754 C CA . ARG A 1 95 ? 12.244 -0.182 -8.213 1.00 94.88 95 ARG A CA 1
ATOM 755 C C . ARG A 1 95 ? 13.152 -1.348 -7.857 1.00 94.88 95 ARG A C 1
ATOM 757 O O . ARG A 1 95 ? 13.259 -1.703 -6.688 1.00 94.88 95 ARG A O 1
ATOM 764 N N . ASN A 1 96 ? 13.863 -1.857 -8.858 1.00 93.56 96 ASN A N 1
ATOM 765 C CA . ASN A 1 96 ? 14.877 -2.899 -8.707 1.00 93.56 96 ASN A CA 1
ATOM 766 C C . ASN A 1 96 ? 14.326 -4.105 -7.919 1.00 93.56 96 ASN A C 1
ATOM 768 O O . ASN A 1 96 ? 13.271 -4.628 -8.273 1.00 93.56 96 ASN A O 1
ATOM 772 N N . GLU A 1 97 ? 14.981 -4.504 -6.830 1.00 93.25 97 GLU A N 1
ATOM 773 C CA . GLU A 1 97 ? 14.627 -5.668 -6.008 1.00 93.25 97 GLU A CA 1
ATOM 774 C C . GLU A 1 97 ? 13.216 -5.571 -5.402 1.00 93.25 97 GLU A C 1
ATOM 776 O O . GLU A 1 97 ? 12.584 -6.585 -5.112 1.00 93.25 97 GLU A O 1
ATOM 781 N N . GLN A 1 98 ? 12.669 -4.358 -5.257 1.00 95.88 98 GLN A N 1
ATOM 782 C CA . GLN A 1 98 ? 11.303 -4.161 -4.766 1.00 95.88 98 GLN A CA 1
ATOM 783 C C . GLN A 1 98 ? 10.260 -4.776 -5.706 1.00 95.88 98 GLN A C 1
ATOM 785 O O . GLN A 1 98 ? 9.195 -5.189 -5.254 1.00 95.88 98 GLN A O 1
ATOM 790 N N . VAL A 1 99 ? 10.544 -4.845 -7.011 1.00 95.81 99 VAL A N 1
ATOM 791 C CA . VAL A 1 99 ? 9.611 -5.390 -8.009 1.00 95.81 99 VAL A CA 1
ATOM 792 C C . VAL A 1 99 ? 9.287 -6.856 -7.714 1.00 95.81 99 VAL A C 1
ATOM 794 O O . VAL A 1 99 ? 8.138 -7.271 -7.858 1.00 95.81 99 VAL A O 1
ATOM 797 N N . ASP A 1 100 ? 10.263 -7.619 -7.219 1.00 94.50 100 ASP A N 1
ATOM 798 C CA . ASP A 1 100 ? 10.093 -9.040 -6.905 1.00 94.50 100 ASP A CA 1
ATOM 799 C C . ASP A 1 100 ? 9.189 -9.285 -5.685 1.00 94.50 100 ASP A C 1
ATOM 801 O O . ASP A 1 100 ? 8.595 -10.363 -5.556 1.00 94.50 100 ASP A O 1
ATOM 805 N N . LEU A 1 101 ? 9.059 -8.285 -4.805 1.00 95.94 101 LEU A N 1
ATOM 806 C CA . LEU A 1 101 ? 8.193 -8.314 -3.621 1.00 95.94 101 LEU A CA 1
ATOM 807 C C . LEU A 1 101 ? 6.739 -7.963 -3.967 1.00 95.94 101 LEU A C 1
ATOM 809 O O . LEU A 1 101 ? 5.805 -8.473 -3.348 1.00 95.94 101 LEU A O 1
ATOM 813 N N . MET A 1 102 ? 6.534 -7.130 -4.989 1.00 96.94 102 MET A N 1
ATOM 814 C CA . MET A 1 102 ? 5.225 -6.589 -5.365 1.00 96.94 102 MET A CA 1
ATOM 815 C C . MET A 1 102 ? 4.447 -7.523 -6.298 1.00 96.94 102 MET A C 1
ATOM 817 O O . MET A 1 102 ? 4.072 -7.160 -7.414 1.00 96.94 102 MET A O 1
ATOM 821 N N . LYS A 1 103 ? 4.192 -8.752 -5.844 1.00 96.44 103 LYS A N 1
ATOM 822 C CA . LYS A 1 103 ? 3.422 -9.751 -6.601 1.00 96.44 103 LYS A CA 1
ATOM 823 C C . LYS A 1 103 ? 1.914 -9.578 -6.372 1.00 96.44 103 LYS A C 1
ATOM 825 O O . LYS A 1 103 ? 1.511 -9.437 -5.2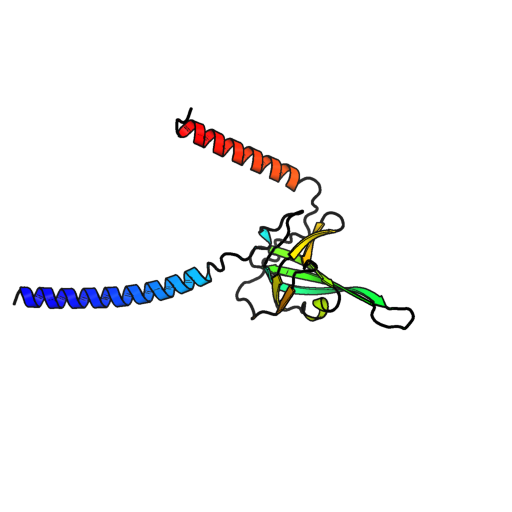17 1.00 96.44 103 LYS A O 1
ATOM 830 N N . PRO A 1 104 ? 1.067 -9.644 -7.419 1.00 97.75 104 PRO A N 1
ATOM 831 C CA . PRO A 1 104 ? -0.387 -9.603 -7.257 1.00 97.75 104 PRO A CA 1
ATOM 832 C C . PRO A 1 104 ? -0.888 -10.634 -6.236 1.00 97.75 104 PRO A C 1
ATOM 834 O O . PRO A 1 104 ? -0.452 -11.785 -6.235 1.00 97.75 104 PRO A O 1
ATOM 837 N N . GLY A 1 105 ? -1.792 -10.210 -5.356 1.00 96.31 105 GLY A N 1
ATOM 838 C CA . GLY A 1 105 ? -2.329 -11.002 -4.248 1.00 96.31 105 GLY A CA 1
ATOM 839 C C . GLY A 1 105 ? -1.489 -10.976 -2.964 1.00 96.31 105 GLY A C 1
ATOM 840 O O . GLY A 1 105 ? -1.982 -11.406 -1.920 1.00 96.31 105 GLY A O 1
ATOM 841 N N . ALA A 1 106 ? -0.255 -10.462 -2.991 1.00 96.06 106 ALA A N 1
ATOM 842 C CA . ALA A 1 106 ? 0.561 -10.326 -1.787 1.00 96.06 106 ALA A CA 1
ATOM 843 C C . ALA A 1 106 ? 0.031 -9.217 -0.863 1.00 96.06 106 ALA A C 1
ATOM 845 O O . ALA A 1 106 ? -0.535 -8.219 -1.312 1.00 96.06 106 ALA A O 1
ATOM 846 N N . THR A 1 107 ? 0.242 -9.387 0.443 1.00 97.38 107 THR A N 1
ATOM 847 C CA . THR A 1 107 ? 0.113 -8.309 1.433 1.00 97.38 107 THR A CA 1
ATOM 848 C C . THR A 1 107 ? 1.513 -7.841 1.794 1.00 97.38 107 THR A C 1
ATOM 850 O O . THR A 1 107 ? 2.365 -8.665 2.125 1.00 97.38 107 THR A O 1
ATOM 853 N N . VAL A 1 108 ? 1.750 -6.537 1.720 1.00 96.81 108 VAL A N 1
ATOM 854 C CA . VAL A 1 108 ? 3.050 -5.927 2.002 1.00 96.81 108 VAL A CA 1
ATOM 855 C C . VAL A 1 108 ? 2.904 -4.806 3.021 1.00 96.81 108 VAL A C 1
ATOM 857 O O . VAL A 1 108 ? 1.893 -4.102 3.045 1.00 96.81 108 VAL A O 1
ATOM 860 N N . ILE A 1 109 ? 3.922 -4.649 3.857 1.00 96.19 109 ILE A N 1
ATOM 861 C CA . ILE A 1 109 ? 4.091 -3.509 4.750 1.00 96.19 109 ILE A CA 1
ATOM 862 C C . ILE A 1 109 ? 5.104 -2.581 4.090 1.00 96.19 109 ILE A C 1
ATOM 864 O O . ILE A 1 109 ? 6.222 -2.989 3.782 1.00 96.19 109 ILE A O 1
ATOM 868 N N . LEU A 1 110 ? 4.685 -1.348 3.839 1.00 96.50 110 LEU A N 1
ATOM 869 C CA . LEU A 1 110 ? 5.518 -0.282 3.302 1.00 96.50 110 LEU A CA 1
ATOM 870 C C . LEU A 1 110 ? 5.906 0.615 4.468 1.00 96.50 110 LEU A C 1
ATOM 872 O O . LEU A 1 110 ? 5.030 1.264 5.037 1.00 96.50 110 LEU A O 1
ATOM 876 N N . ASP A 1 111 ? 7.188 0.649 4.817 1.00 95.38 111 ASP A N 1
ATOM 877 C CA . ASP A 1 111 ? 7.696 1.489 5.897 1.00 95.38 111 ASP A CA 1
ATOM 878 C C . ASP A 1 111 ? 8.426 2.721 5.360 1.00 95.38 111 ASP A C 1
ATOM 880 O O . ASP A 1 111 ? 9.151 2.657 4.362 1.00 95.38 111 ASP A O 1
ATOM 884 N N . ASN A 1 112 ? 8.241 3.857 6.036 1.00 94.06 112 ASN A N 1
ATOM 885 C CA . ASN A 1 112 ? 8.809 5.149 5.656 1.00 94.06 112 ASN A CA 1
ATOM 886 C C . ASN A 1 112 ? 8.555 5.494 4.169 1.00 94.06 112 ASN A C 1
ATOM 888 O O . ASN A 1 112 ? 9.443 5.908 3.409 1.00 94.06 112 ASN A O 1
ATOM 892 N N . ALA A 1 113 ? 7.306 5.300 3.750 1.00 95.44 113 ALA A N 1
ATOM 893 C CA . ALA A 1 113 ? 6.817 5.654 2.432 1.00 95.44 113 ALA A CA 1
ATOM 894 C C . ALA A 1 113 ? 6.477 7.149 2.339 1.00 95.44 113 ALA A C 1
ATOM 896 O O . ALA A 1 113 ? 6.257 7.845 3.331 1.00 95.44 113 ALA A O 1
ATOM 897 N N . LYS A 1 114 ? 6.437 7.673 1.118 1.00 94.56 114 LYS A N 1
ATOM 898 C CA . LYS A 1 114 ? 6.082 9.066 0.834 1.00 94.56 114 LYS A CA 1
ATOM 899 C C . LYS A 1 114 ? 5.304 9.180 -0.461 1.00 94.56 114 LYS A C 1
ATOM 901 O O . LYS A 1 114 ? 5.341 8.286 -1.312 1.00 94.56 114 LYS A O 1
ATOM 906 N N . ILE A 1 115 ? 4.659 10.325 -0.632 1.00 94.62 115 ILE A N 1
ATOM 907 C CA . ILE A 1 115 ? 3.990 10.660 -1.883 1.00 94.62 115 ILE A CA 1
ATOM 908 C C . ILE A 1 115 ? 4.959 11.347 -2.837 1.00 94.62 115 ILE A C 1
ATOM 910 O O . ILE A 1 115 ? 5.490 12.419 -2.550 1.00 94.62 115 ILE A O 1
ATOM 914 N N . ASP A 1 116 ? 5.139 10.736 -4.004 1.00 91.56 116 ASP A N 1
ATOM 915 C CA . ASP A 1 116 ? 5.792 11.328 -5.161 1.00 91.56 116 ASP A CA 1
ATOM 916 C C . ASP A 1 116 ? 4.744 11.826 -6.167 1.00 91.56 116 ASP A C 1
ATOM 918 O O . ASP A 1 116 ? 3.746 11.163 -6.465 1.00 91.56 116 ASP A O 1
ATOM 922 N N . MET A 1 117 ? 4.957 13.024 -6.705 1.00 89.88 117 MET A N 1
ATOM 923 C CA . MET A 1 117 ? 4.029 13.643 -7.650 1.00 89.88 117 MET A CA 1
ATOM 924 C C . MET A 1 117 ? 4.500 13.392 -9.077 1.00 89.88 117 MET A C 1
ATOM 926 O O . MET A 1 117 ? 5.390 14.071 -9.585 1.00 89.88 117 MET A O 1
ATOM 930 N N . PHE A 1 118 ? 3.835 12.475 -9.780 1.00 86.31 118 PHE A N 1
ATOM 931 C CA . PHE A 1 118 ? 4.159 12.156 -11.169 1.00 86.31 118 PHE A CA 1
ATOM 932 C C . PHE A 1 118 ? 3.081 12.670 -12.125 1.00 86.31 118 PHE A C 1
ATOM 934 O O . PHE A 1 118 ? 1.923 12.245 -12.087 1.00 86.31 118 PHE A O 1
ATOM 941 N N . LYS A 1 119 ? 3.447 13.612 -13.005 1.00 86.88 119 LYS A N 1
ATOM 942 C CA . LYS A 1 119 ? 2.533 14.227 -13.994 1.00 86.88 119 LYS A CA 1
ATOM 943 C C . LYS A 1 119 ? 1.219 14.736 -13.365 1.00 86.88 119 LYS A C 1
ATOM 945 O O . LYS A 1 119 ? 0.140 14.576 -13.933 1.00 86.88 119 LYS A O 1
ATOM 950 N N . GLY A 1 120 ? 1.315 15.324 -12.170 1.00 84.75 120 GLY A N 1
ATOM 951 C CA . GLY A 1 120 ? 0.176 15.896 -11.446 1.00 84.75 120 GLY A CA 1
ATOM 952 C C . GLY A 1 120 ? -0.748 14.887 -10.756 1.00 84.75 120 GLY A C 1
ATOM 953 O O . GLY A 1 120 ? -1.855 15.272 -10.388 1.00 84.75 120 GLY A O 1
ATOM 954 N N . ARG A 1 121 ? -0.328 13.626 -10.583 1.00 88.31 121 ARG A N 1
ATOM 955 C CA . ARG A 1 121 ? -1.073 12.612 -9.814 1.00 88.31 121 ARG A CA 1
ATOM 956 C C . ARG A 1 121 ? -0.153 11.897 -8.823 1.00 88.31 121 ARG A C 1
ATOM 958 O O . ARG A 1 121 ? 1.043 11.745 -9.093 1.00 88.31 121 ARG A O 1
ATOM 965 N N . MET A 1 122 ? -0.717 11.455 -7.708 1.00 92.94 122 MET A N 1
ATOM 966 C CA . MET A 1 122 ? 0.023 10.887 -6.579 1.00 92.94 122 MET A CA 1
ATOM 967 C C . MET A 1 122 ? 0.481 9.457 -6.863 1.00 92.94 122 MET A C 1
ATOM 969 O O . MET A 1 122 ? -0.326 8.633 -7.301 1.00 92.94 122 MET A O 1
ATOM 973 N N . ARG A 1 123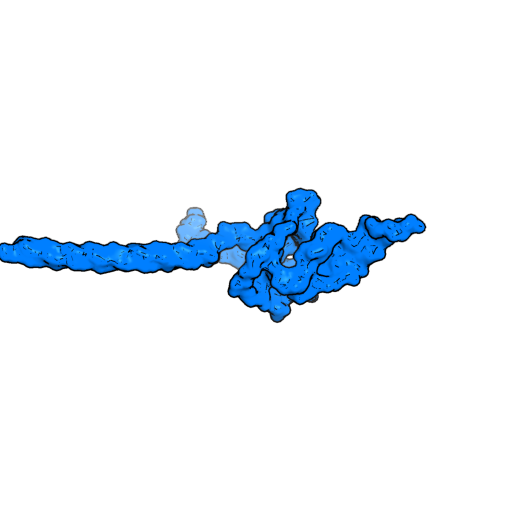 ? 1.762 9.174 -6.608 1.00 95.19 123 ARG A N 1
ATOM 974 C CA . ARG A 1 123 ? 2.361 7.832 -6.531 1.00 95.19 123 ARG A CA 1
ATOM 975 C C . ARG A 1 123 ? 2.905 7.638 -5.128 1.00 95.19 123 ARG A C 1
ATOM 977 O O . ARG A 1 123 ? 3.500 8.554 -4.569 1.00 95.19 123 ARG A O 1
ATOM 984 N N . LEU A 1 124 ? 2.736 6.447 -4.584 1.00 96.81 124 LEU A N 1
ATOM 985 C CA . LEU A 1 124 ? 3.406 6.042 -3.361 1.00 96.81 124 LEU A CA 1
ATOM 986 C C . LEU A 1 124 ? 4.789 5.480 -3.705 1.00 96.81 124 LEU A C 1
ATOM 988 O O . LEU A 1 124 ? 4.934 4.717 -4.662 1.00 96.81 124 LEU A O 1
ATOM 992 N N . VAL A 1 125 ? 5.805 5.851 -2.935 1.00 96.50 125 VAL A N 1
ATOM 993 C CA . VAL A 1 125 ? 7.166 5.311 -3.064 1.00 96.50 125 VAL A CA 1
ATOM 994 C C . VAL A 1 125 ? 7.754 5.067 -1.681 1.00 96.50 125 VAL A C 1
ATOM 996 O O . VAL A 1 125 ? 7.458 5.815 -0.752 1.00 96.50 125 VAL A O 1
ATOM 999 N N . VAL A 1 126 ? 8.615 4.061 -1.543 1.00 96.00 126 VAL A N 1
ATOM 1000 C CA . VAL A 1 126 ? 9.429 3.888 -0.331 1.00 96.00 126 VAL A CA 1
ATOM 1001 C C . VAL A 1 126 ? 10.671 4.778 -0.420 1.00 96.00 126 VAL A C 1
ATOM 1003 O O . VAL A 1 126 ? 11.329 4.841 -1.464 1.00 96.00 126 VAL A O 1
ATOM 1006 N N . ASP A 1 127 ? 10.963 5.528 0.645 1.00 89.00 127 ASP A N 1
ATOM 1007 C CA . ASP A 1 127 ? 12.135 6.406 0.695 1.00 89.00 127 ASP A CA 1
ATOM 1008 C C . ASP A 1 127 ? 13.442 5.615 0.891 1.00 89.00 127 ASP A C 1
ATOM 1010 O O . ASP A 1 127 ? 13.429 4.439 1.231 1.00 89.00 127 ASP A O 1
ATOM 1014 N N . ARG A 1 128 ? 14.612 6.248 0.718 1.00 85.31 128 ARG A N 1
ATOM 1015 C CA . ARG A 1 128 ? 15.921 5.552 0.782 1.00 85.31 128 ARG A CA 1
ATOM 1016 C C . ARG A 1 128 ? 16.204 4.818 2.097 1.00 85.31 128 ARG A C 1
ATOM 1018 O O . ARG A 1 128 ? 17.086 3.969 2.125 1.00 85.31 128 ARG A O 1
ATOM 1025 N N . ARG A 1 129 ? 15.554 5.225 3.189 1.00 89.06 129 ARG A N 1
ATOM 1026 C CA . ARG A 1 129 ? 15.689 4.606 4.520 1.00 89.06 129 ARG A CA 1
ATOM 1027 C C . ARG A 1 129 ? 14.491 3.732 4.887 1.00 89.06 129 ARG A C 1
ATOM 1029 O O . ARG A 1 129 ? 14.456 3.244 6.006 1.00 89.06 129 ARG A O 1
ATOM 1036 N N . GLY A 1 130 ? 13.496 3.656 4.010 1.00 92.12 130 GLY A N 1
ATOM 1037 C CA . GLY A 1 130 ? 12.327 2.814 4.199 1.00 92.12 130 GLY A CA 1
ATOM 1038 C C . GLY A 1 130 ? 12.537 1.424 3.629 1.00 92.12 130 GLY A C 1
ATOM 1039 O O . GLY A 1 130 ? 13.512 1.178 2.913 1.00 92.12 130 GLY A O 1
ATOM 1040 N N . ASP A 1 131 ? 11.605 0.541 3.953 1.00 93.69 131 ASP A N 1
ATOM 1041 C CA . ASP A 1 131 ? 11.685 -0.871 3.610 1.00 93.69 131 ASP A CA 1
ATOM 1042 C C . ASP A 1 131 ? 10.323 -1.415 3.159 1.00 93.69 131 ASP A C 1
ATOM 1044 O O . ASP A 1 131 ? 9.277 -0.791 3.372 1.00 93.69 131 ASP A O 1
ATOM 1048 N N . ILE A 1 132 ? 10.351 -2.569 2.494 1.00 96.25 132 ILE A N 1
ATOM 1049 C CA . ILE A 1 132 ? 9.162 -3.304 2.061 1.00 96.25 132 ILE A CA 1
ATOM 1050 C C . ILE A 1 132 ? 9.247 -4.715 2.622 1.00 96.25 132 ILE A C 1
ATOM 1052 O O . ILE A 1 132 ? 10.123 -5.491 2.244 1.00 96.25 132 ILE A O 1
ATOM 1056 N N . GLU A 1 133 ? 8.284 -5.080 3.460 1.00 94.81 133 GLU A N 1
ATOM 1057 C CA . GLU A 1 133 ? 8.193 -6.421 4.029 1.00 94.81 133 GLU A CA 1
ATOM 1058 C C . GLU A 1 133 ? 6.966 -7.153 3.482 1.00 94.81 133 GLU A C 1
ATOM 1060 O O . GLU A 1 133 ? 5.860 -6.614 3.453 1.00 94.81 133 GLU A O 1
ATOM 1065 N N . VAL A 1 134 ? 7.133 -8.411 3.068 1.00 95.62 134 VAL A N 1
ATOM 1066 C CA . VAL A 1 134 ? 5.991 -9.273 2.740 1.00 95.62 134 VAL A CA 1
ATOM 1067 C C . VAL A 1 134 ? 5.386 -9.792 4.038 1.00 95.62 134 VAL A C 1
ATOM 1069 O O . VAL A 1 134 ? 6.029 -10.522 4.789 1.00 95.62 134 VAL A O 1
ATOM 1072 N N . ALA A 1 135 ? 4.127 -9.447 4.280 1.00 92.38 135 ALA A N 1
ATOM 1073 C CA . ALA A 1 135 ? 3.412 -9.808 5.491 1.00 92.38 135 ALA A CA 1
ATOM 1074 C C . ALA A 1 135 ? 2.487 -11.013 5.279 1.00 92.38 135 ALA A C 1
ATOM 1076 O O . ALA A 1 135 ? 2.251 -11.496 4.167 1.00 92.38 135 ALA A O 1
ATOM 1077 N N . LYS A 1 136 ? 1.912 -11.495 6.385 1.00 90.88 136 LYS A N 1
ATOM 1078 C CA . LYS A 1 136 ? 0.825 -12.479 6.334 1.00 90.88 136 LYS A CA 1
ATOM 1079 C C . LYS A 1 136 ? -0.371 -11.886 5.571 1.00 90.88 136 LYS A C 1
ATOM 1081 O O . LYS A 1 136 ? -0.621 -10.688 5.710 1.00 90.88 136 LYS A O 1
ATOM 1086 N N . PRO A 1 137 ? -1.137 -12.702 4.820 1.00 90.75 137 PRO A N 1
ATOM 1087 C CA . PRO A 1 137 ? -2.322 -12.227 4.116 1.00 90.75 137 PRO A CA 1
ATOM 1088 C C . PRO A 1 137 ? -3.270 -11.474 5.051 1.00 90.75 137 PRO A C 1
ATOM 1090 O O . PRO A 1 137 ? -3.751 -12.034 6.038 1.00 90.75 137 PRO A O 1
ATOM 1093 N N . ALA A 1 138 ? -3.530 -10.202 4.755 1.00 87.50 138 ALA A N 1
ATOM 1094 C CA . ALA A 1 138 ? -4.445 -9.407 5.560 1.00 87.50 138 ALA A CA 1
ATOM 1095 C C . ALA A 1 138 ? -5.910 -9.792 5.294 1.00 87.50 138 ALA A C 1
ATOM 1097 O O . ALA A 1 138 ? -6.282 -10.166 4.179 1.00 87.50 138 ALA A O 1
ATOM 1098 N N . ASN A 1 139 ? -6.760 -9.650 6.311 1.00 89.31 139 ASN A N 1
ATOM 1099 C CA . ASN A 1 139 ? -8.174 -10.036 6.245 1.00 89.31 139 ASN A CA 1
ATOM 1100 C C . ASN A 1 139 ? -9.117 -8.918 5.744 1.00 89.31 139 ASN A C 1
ATOM 1102 O O . ASN A 1 139 ? -10.329 -9.053 5.846 1.00 89.31 139 ASN A O 1
ATOM 1106 N N . PHE A 1 140 ? -8.591 -7.798 5.238 1.00 91.00 140 PHE A N 1
ATOM 1107 C CA . PHE A 1 140 ? -9.414 -6.714 4.684 1.00 91.00 140 PHE A CA 1
ATOM 1108 C C . PHE A 1 140 ? -9.635 -6.879 3.177 1.00 91.00 140 PHE A C 1
ATOM 1110 O O . PHE A 1 140 ? -8.780 -7.415 2.471 1.00 91.00 140 PHE A O 1
ATOM 1117 N N . GLU A 1 141 ? -10.760 -6.394 2.664 1.00 93.56 141 GLU A N 1
ATOM 1118 C CA . GLU A 1 141 ? -10.985 -6.241 1.224 1.00 93.56 141 GLU A CA 1
ATOM 1119 C C . GLU A 1 141 ? -10.520 -4.856 0.778 1.00 93.56 141 GLU A C 1
ATOM 1121 O O . GLU A 1 141 ? -10.704 -3.875 1.496 1.00 93.56 141 GLU A O 1
ATOM 1126 N N . VAL A 1 142 ? -9.879 -4.781 -0.390 1.00 96.62 142 VAL A N 1
ATOM 1127 C CA . VAL A 1 142 ? -9.367 -3.510 -0.907 1.00 96.62 142 VAL A CA 1
ATOM 1128 C C . VAL A 1 142 ? -10.502 -2.704 -1.514 1.00 96.62 142 VAL A C 1
ATOM 1130 O O . VAL A 1 142 ? -11.306 -3.221 -2.289 1.00 96.62 142 VAL A O 1
ATOM 1133 N N . ARG A 1 143 ? -10.532 -1.410 -1.208 1.00 95.06 143 ARG A N 1
ATOM 1134 C CA . ARG A 1 143 ? -11.506 -0.484 -1.768 1.00 95.06 143 ARG A CA 1
ATOM 1135 C C . ARG A 1 143 ? -11.042 0.071 -3.121 1.00 95.06 143 ARG A C 1
ATOM 1137 O O . ARG A 1 143 ? -10.380 1.103 -3.207 1.00 95.06 143 ARG A O 1
ATOM 1144 N N . GLU A 1 144 ? -11.404 -0.622 -4.197 1.00 94.38 144 GLU A N 1
ATOM 1145 C CA . GLU A 1 144 ? -10.962 -0.303 -5.567 1.00 94.38 144 GLU A CA 1
ATOM 1146 C C . GLU A 1 144 ? -11.670 0.901 -6.214 1.00 94.38 144 GLU A C 1
ATOM 1148 O O . GLU A 1 144 ? -11.108 1.534 -7.108 1.00 94.38 144 GLU A O 1
ATOM 1153 N N . ASP A 1 145 ? -12.871 1.267 -5.753 1.00 92.00 145 ASP A N 1
ATOM 1154 C CA . ASP A 1 145 ? -13.650 2.403 -6.280 1.00 92.00 145 ASP A CA 1
ATOM 1155 C C . ASP A 1 145 ? -13.039 3.774 -5.938 1.00 92.00 145 ASP A C 1
ATOM 1157 O O . ASP A 1 145 ? -13.436 4.788 -6.513 1.00 92.00 145 ASP A O 1
ATOM 1161 N N . ASN A 1 146 ? -12.064 3.814 -5.026 1.00 90.88 146 ASN A N 1
ATOM 1162 C CA . ASN A 1 146 ? -11.433 5.035 -4.538 1.00 90.88 146 ASN A CA 1
ATOM 1163 C C . ASN A 1 146 ? -9.923 5.051 -4.832 1.00 90.88 146 ASN A C 1
ATOM 1165 O O . ASN A 1 146 ? -9.108 4.715 -3.973 1.00 90.88 146 ASN A O 1
ATOM 1169 N N . ASN A 1 147 ? -9.544 5.423 -6.058 1.00 93.44 147 ASN A N 1
ATOM 1170 C CA . ASN A 1 147 ? -8.148 5.418 -6.505 1.00 93.44 147 ASN A CA 1
ATOM 1171 C C . ASN A 1 147 ? -7.500 6.815 -6.460 1.00 93.44 147 ASN A C 1
ATOM 1173 O O . ASN A 1 147 ? -7.707 7.649 -7.346 1.00 93.44 147 ASN A O 1
ATOM 1177 N N . PHE A 1 148 ? -6.616 7.027 -5.485 1.00 92.00 148 PHE A N 1
ATOM 1178 C CA . PHE A 1 148 ? -5.905 8.287 -5.229 1.00 92.00 148 PHE A CA 1
ATOM 1179 C C . PHE A 1 148 ? -4.884 8.665 -6.313 1.00 92.00 148 PHE A C 1
ATOM 1181 O O . PHE A 1 148 ? -4.443 9.813 -6.391 1.00 92.00 148 PHE A O 1
ATOM 1188 N N . SER A 1 149 ? -4.511 7.739 -7.198 1.00 90.00 149 SER A N 1
ATOM 1189 C CA . SER A 1 149 ? -3.657 8.043 -8.353 1.00 90.00 149 SER A CA 1
ATOM 1190 C C . SER A 1 149 ? -4.434 8.574 -9.556 1.00 90.00 149 SER A C 1
ATOM 1192 O O . SER A 1 149 ? -3.838 9.160 -10.471 1.00 90.00 149 SER A O 1
ATOM 1194 N N . LEU A 1 150 ? -5.759 8.403 -9.589 1.00 86.19 150 LEU A N 1
ATOM 1195 C CA . LEU A 1 150 ? -6.607 8.976 -10.638 1.00 86.19 150 LEU A CA 1
ATOM 1196 C C . LEU A 1 150 ? -6.909 10.456 -10.402 1.00 86.19 150 LEU A C 1
ATOM 1198 O O . LEU A 1 150 ? -7.208 11.180 -11.361 1.00 86.19 150 LEU A O 1
ATOM 1202 N N . ASP A 1 151 ? -6.714 10.930 -9.180 1.00 72.75 151 ASP A N 1
ATOM 1203 C CA . ASP A 1 151 ? -6.909 12.326 -8.846 1.00 72.75 151 ASP A CA 1
ATOM 1204 C C . ASP A 1 151 ? -5.787 13.188 -9.411 1.00 72.75 151 ASP A C 1
ATOM 1206 O O . ASP A 1 151 ? -4.600 13.068 -9.091 1.00 72.75 151 ASP A O 1
ATOM 1210 N N . ARG A 1 152 ? -6.179 14.095 -10.305 1.00 63.59 152 ARG A N 1
ATOM 1211 C CA . ARG A 1 152 ? -5.288 15.133 -10.798 1.00 63.59 152 ARG A CA 1
ATOM 1212 C C . ARG A 1 152 ? -5.293 16.254 -9.762 1.00 63.59 152 ARG A C 1
ATOM 1214 O O . ARG A 1 152 ? -6.295 16.942 -9.613 1.00 63.59 152 ARG A O 1
ATOM 1221 N N . TYR A 1 153 ? -4.160 16.498 -9.109 1.00 63.12 153 TYR A N 1
ATOM 1222 C CA . TYR A 1 153 ? -4.016 17.501 -8.038 1.00 63.12 153 TYR A CA 1
ATOM 1223 C C . TYR A 1 153 ? -4.140 18.966 -8.521 1.00 63.12 153 TYR A C 1
ATOM 1225 O O . TYR A 1 153 ? -3.839 19.913 -7.798 1.00 63.12 153 TYR A O 1
ATOM 1233 N N . PHE A 1 154 ? -4.594 19.189 -9.756 1.00 52.12 154 PHE A N 1
ATOM 1234 C CA . PHE A 1 154 ? -4.854 20.522 -10.278 1.00 52.12 154 PHE A CA 1
ATOM 1235 C C . PHE A 1 154 ? -6.138 21.088 -9.640 1.00 52.12 154 PHE A C 1
ATOM 1237 O O . PHE A 1 154 ? -7.253 20.777 -10.046 1.00 52.12 154 PHE A O 1
ATOM 1244 N N . GLY A 1 155 ? -5.966 21.936 -8.624 1.00 52.38 155 GLY A N 1
ATOM 1245 C CA . GLY A 1 155 ? -6.964 22.899 -8.142 1.00 52.38 155 GLY A CA 1
ATOM 1246 C C . GLY A 1 155 ? -7.943 22.402 -7.075 1.00 52.38 155 GLY A C 1
ATOM 1247 O O . GLY A 1 155 ? -8.108 23.086 -6.070 1.00 52.38 155 GLY A O 1
ATOM 1248 N N . TYR A 1 156 ? -8.562 21.231 -7.247 1.00 55.69 156 TYR A N 1
ATOM 1249 C CA . TYR A 1 156 ? -9.729 20.812 -6.445 1.00 55.69 156 TYR A CA 1
ATOM 1250 C C . TYR A 1 156 ? -9.429 20.628 -4.945 1.00 55.69 156 TYR A C 1
ATOM 1252 O O . TYR A 1 156 ? -10.167 21.107 -4.085 1.00 55.69 156 TYR A O 1
ATOM 1260 N N . TYR A 1 157 ? -8.282 20.034 -4.615 1.00 55.62 157 TYR A N 1
ATOM 1261 C CA . TYR A 1 157 ? -7.869 19.844 -3.223 1.00 55.62 157 TYR A CA 1
ATOM 1262 C C . TYR A 1 157 ? -7.267 21.098 -2.583 1.00 55.62 157 TYR A C 1
ATOM 1264 O O . TYR A 1 157 ? -7.323 21.233 -1.366 1.00 55.62 157 TYR A O 1
ATOM 1272 N N . MET A 1 158 ? -6.759 22.060 -3.365 1.00 54.03 158 MET A N 1
ATOM 1273 C CA . MET A 1 158 ? -6.318 23.349 -2.817 1.00 54.03 158 MET A CA 1
ATOM 1274 C C . MET A 1 158 ? -7.526 24.165 -2.339 1.00 54.03 158 MET A C 1
ATOM 1276 O O . MET A 1 158 ? -7.499 24.704 -1.234 1.00 54.03 158 MET A O 1
ATOM 1280 N N . VAL A 1 159 ? -8.614 24.195 -3.124 1.00 57.22 159 VAL A N 1
ATOM 1281 C CA . VAL A 1 159 ? -9.864 24.843 -2.695 1.00 57.22 159 VAL A CA 1
ATOM 1282 C C . VAL A 1 159 ? -10.562 24.072 -1.580 1.00 57.22 159 VAL A C 1
ATOM 1284 O O . VAL A 1 159 ? -10.997 24.713 -0.632 1.00 57.22 159 VAL A O 1
ATOM 1287 N N . GLN A 1 160 ? -10.607 22.733 -1.604 1.00 59.16 160 GLN A N 1
ATOM 1288 C CA . GLN A 1 160 ? -11.142 21.958 -0.471 1.00 59.16 160 GLN A CA 1
ATOM 1289 C C . GLN A 1 160 ? -10.298 22.116 0.799 1.00 59.16 160 GLN A C 1
ATOM 1291 O O . GLN A 1 160 ? -10.866 22.275 1.875 1.00 59.16 160 GLN A O 1
ATOM 1296 N N . SER A 1 161 ? -8.966 22.121 0.702 1.00 62.75 161 SER A N 1
ATOM 1297 C CA . SER A 1 161 ? -8.085 22.345 1.854 1.00 62.75 161 SER A CA 1
ATOM 1298 C C . SER A 1 161 ? -8.283 23.743 2.438 1.00 62.75 161 SER A C 1
ATOM 1300 O O . SER A 1 161 ? -8.360 23.877 3.656 1.00 62.75 161 SER A O 1
ATOM 1302 N N . LEU A 1 162 ? -8.414 24.775 1.594 1.00 68.50 162 LEU A N 1
ATOM 1303 C CA . LEU A 1 162 ? -8.767 26.128 2.036 1.00 68.50 162 LEU A CA 1
ATOM 1304 C C . LEU A 1 162 ? -10.152 26.155 2.691 1.00 68.50 162 LEU A C 1
ATOM 1306 O O . LEU A 1 162 ? -10.289 26.719 3.770 1.00 68.50 162 LEU A O 1
ATOM 1310 N N . LEU A 1 163 ? -11.153 25.490 2.105 1.00 68.62 163 LEU A N 1
ATOM 1311 C CA . LEU A 1 163 ? -12.511 25.440 2.652 1.00 68.62 163 LEU A CA 1
ATOM 1312 C C . LEU A 1 163 ? -12.551 24.747 4.022 1.00 68.62 163 LEU A C 1
ATOM 1314 O O . LEU A 1 163 ? -13.179 25.248 4.950 1.00 68.62 163 LEU A O 1
ATOM 1318 N N . ILE A 1 164 ? -11.857 23.614 4.166 1.00 66.75 164 ILE A N 1
ATOM 1319 C CA . ILE A 1 164 ? -11.758 22.862 5.424 1.00 66.75 164 ILE A CA 1
ATOM 1320 C C . ILE A 1 164 ? -10.990 23.672 6.471 1.00 66.75 164 ILE A C 1
ATOM 1322 O O . ILE A 1 164 ? -11.381 23.682 7.637 1.00 66.75 164 ILE A O 1
ATOM 1326 N N . PHE A 1 165 ? -9.920 24.367 6.079 1.00 69.69 165 PHE A N 1
ATOM 1327 C CA . PHE A 1 165 ? -9.176 25.246 6.978 1.00 69.69 165 PHE A CA 1
ATOM 1328 C C . PHE A 1 165 ? -10.044 26.418 7.458 1.00 69.69 165 PHE A C 1
ATOM 1330 O O . PHE A 1 165 ? -10.121 26.662 8.661 1.00 69.69 165 PHE A O 1
ATOM 1337 N N . SER A 1 166 ? -10.787 27.066 6.555 1.00 72.81 166 SER A N 1
ATOM 1338 C CA . SER A 1 166 ? -11.766 28.104 6.903 1.00 72.81 166 SER A CA 1
ATOM 1339 C C . SER A 1 166 ? -12.875 27.576 7.817 1.00 72.81 166 SER A C 1
ATOM 1341 O O . SER A 1 166 ? -13.247 28.251 8.773 1.00 72.81 166 SER A O 1
ATOM 1343 N N . LEU A 1 167 ? -13.371 26.356 7.584 1.00 68.25 167 LEU A N 1
ATOM 1344 C CA . LEU A 1 167 ? -14.394 25.738 8.430 1.00 68.25 167 LEU A CA 1
ATOM 1345 C C . LEU A 1 167 ? -13.848 25.398 9.824 1.00 68.25 167 LEU A C 1
ATOM 1347 O O . LEU A 1 167 ? -14.530 25.620 10.820 1.00 68.25 167 LEU A O 1
ATOM 1351 N N . LYS A 1 168 ? -12.606 24.905 9.919 1.00 73.94 168 LYS A N 1
ATOM 1352 C CA . LYS A 1 168 ? -11.937 24.659 11.206 1.00 73.94 168 LYS A CA 1
ATOM 1353 C C . LYS A 1 168 ? -11.756 25.950 12.001 1.00 73.94 168 LYS A C 1
ATOM 1355 O O . LYS A 1 168 ? -12.043 25.936 13.193 1.00 73.94 168 LYS A O 1
ATOM 1360 N N . ILE A 1 169 ? -11.343 27.046 11.357 1.00 76.31 169 ILE A N 1
ATOM 1361 C CA . ILE A 1 169 ? -11.259 28.369 11.999 1.00 76.31 169 ILE A CA 1
ATOM 1362 C C . ILE A 1 169 ? -12.637 28.787 12.519 1.00 76.31 169 ILE A C 1
ATOM 1364 O O . ILE A 1 169 ? -12.772 29.058 13.706 1.00 76.31 169 ILE A O 1
ATOM 1368 N N . ALA A 1 170 ? -13.678 28.710 11.685 1.00 78.56 170 ALA A N 1
ATOM 1369 C CA . ALA A 1 170 ? -15.035 29.072 12.092 1.00 78.56 170 ALA A CA 1
ATOM 1370 C C . ALA A 1 170 ? -15.555 28.232 13.276 1.00 78.56 170 ALA A C 1
ATOM 1372 O O . ALA A 1 170 ? -16.234 28.751 14.159 1.00 78.56 170 ALA A O 1
ATOM 1373 N N . VAL A 1 171 ? -15.221 26.937 13.330 1.00 76.00 171 VAL A N 1
ATOM 1374 C CA . VAL A 1 171 ? -15.573 26.055 14.457 1.00 76.00 171 VAL A CA 1
ATOM 1375 C C . VAL A 1 171 ? -14.811 26.430 15.732 1.00 76.00 171 VAL A C 1
ATOM 1377 O O . VAL A 1 171 ? -15.386 26.371 16.820 1.00 76.00 171 VAL A O 1
ATOM 1380 N N . VAL A 1 172 ? -13.535 26.809 15.622 1.00 74.94 172 VAL A N 1
ATOM 1381 C CA . VAL A 1 172 ? -12.734 27.288 16.760 1.00 74.94 172 VAL A CA 1
ATOM 1382 C C . VAL A 1 172 ? -13.289 28.615 17.279 1.00 74.94 172 VAL A C 1
ATOM 1384 O O . VAL A 1 172 ? -13.545 28.722 18.477 1.00 74.94 172 VAL A O 1
ATOM 1387 N N . ASP A 1 173 ? -13.576 29.568 16.394 1.00 77.69 173 ASP A N 1
ATOM 1388 C CA . ASP A 1 173 ? -14.152 30.869 16.751 1.00 77.69 173 ASP A CA 1
ATOM 1389 C C . ASP A 1 173 ? -15.523 30.713 17.424 1.00 77.69 173 ASP A C 1
ATOM 1391 O O . ASP A 1 173 ? -15.792 31.327 18.458 1.00 77.69 173 ASP A O 1
ATOM 1395 N N . ALA A 1 174 ? -16.376 29.824 16.903 1.00 67.75 174 ALA A N 1
ATOM 1396 C CA . ALA A 1 174 ? -17.667 29.513 17.512 1.00 67.75 174 ALA A CA 1
ATOM 1397 C C . ALA A 1 174 ? -17.515 28.877 18.904 1.00 67.75 174 ALA A C 1
ATOM 1399 O O . ALA A 1 174 ? -18.263 29.219 19.821 1.00 67.75 174 ALA A O 1
ATOM 1400 N N . LYS A 1 175 ? -16.536 27.982 19.097 1.00 69.69 175 LYS A N 1
ATOM 1401 C CA . LYS A 1 175 ? -16.241 27.405 20.420 1.00 69.69 175 LYS A CA 1
ATOM 1402 C C . LYS A 1 175 ? -15.760 28.463 21.411 1.00 69.69 175 LYS A C 1
ATOM 1404 O O . LYS A 1 175 ? -16.229 28.450 22.546 1.00 69.69 175 LYS A O 1
ATOM 1409 N N . ILE A 1 176 ? -14.885 29.379 20.991 1.00 72.69 176 ILE A N 1
ATOM 1410 C CA . ILE A 1 176 ? -14.414 30.495 21.828 1.00 72.69 176 ILE A CA 1
ATOM 1411 C C . ILE A 1 176 ? -15.605 31.361 22.249 1.00 72.69 176 ILE A C 1
ATOM 1413 O O . ILE A 1 176 ? -15.809 31.573 23.446 1.00 72.69 176 ILE A O 1
ATOM 1417 N N . TYR A 1 177 ? -16.452 31.745 21.287 1.00 68.62 177 TYR A N 1
ATOM 1418 C CA . TYR A 1 177 ? -17.644 32.562 21.522 1.00 68.62 177 TYR A CA 1
ATOM 1419 C C . TYR A 1 177 ? -18.616 31.920 22.524 1.00 68.62 177 TYR A C 1
ATOM 1421 O O . TYR A 1 177 ? -19.106 32.590 23.430 1.00 68.62 177 TYR A O 1
ATOM 1429 N N . ILE A 1 178 ? -18.864 30.612 22.402 1.00 69.69 178 ILE A N 1
ATOM 1430 C CA . ILE A 1 178 ? -19.768 29.875 23.300 1.00 69.69 178 ILE A CA 1
ATOM 1431 C C . ILE A 1 178 ? -19.142 29.657 24.687 1.00 69.69 178 ILE A C 1
ATOM 1433 O O . ILE A 1 178 ? -19.862 29.646 25.683 1.00 69.69 178 ILE A O 1
ATOM 1437 N N . SER A 1 179 ? -17.818 29.495 24.783 1.00 71.06 179 SER A N 1
ATOM 1438 C CA . SER A 1 179 ? -17.135 29.241 26.062 1.00 71.06 179 SER A CA 1
ATOM 1439 C C . SER A 1 179 ? -16.969 30.477 26.953 1.00 71.06 179 SER A C 1
ATOM 1441 O O . SER A 1 179 ? -16.502 30.348 28.081 1.00 71.06 179 SER A O 1
ATOM 1443 N N . GLY A 1 180 ? -17.342 31.670 26.472 1.00 57.09 180 GLY A N 1
ATOM 1444 C CA . GLY A 1 180 ? -17.289 32.907 27.257 1.00 57.09 180 GLY A CA 1
ATOM 1445 C C . GLY A 1 180 ? -15.874 33.384 27.602 1.00 57.09 180 GLY A C 1
ATOM 1446 O O . GLY A 1 180 ? -15.733 34.332 28.368 1.00 57.09 180 GLY A O 1
ATOM 1447 N N . HIS A 1 181 ? -14.836 32.756 27.040 1.00 54.94 181 HIS A N 1
ATOM 1448 C CA . HIS A 1 181 ? -13.459 33.233 27.115 1.00 54.94 181 HIS A CA 1
ATOM 1449 C C . HIS A 1 181 ? -13.262 34.394 26.132 1.00 54.94 181 HIS A C 1
ATOM 1451 O O . HIS A 1 181 ? -12.753 34.215 25.026 1.00 54.94 181 HIS A O 1
ATOM 1457 N N . PHE A 1 182 ? -13.698 35.576 26.559 1.00 56.12 182 PHE A N 1
ATOM 1458 C CA . PHE A 1 182 ? -13.143 36.862 26.145 1.00 56.12 182 PHE A CA 1
ATOM 1459 C C . PHE A 1 182 ? -12.400 37.481 27.328 1.00 56.12 182 PHE A C 1
ATOM 1461 O O . PHE A 1 182 ? -12.878 37.310 28.474 1.00 56.12 182 PHE A O 1
#

Foldseek 3Di:
DVVVVVVVVVVVVVVVVVVVVVVVVVVVVVVVVVCPPDADFPVNADAPDWFHKHWKAWADKAWDDWDADPVRHTPKTWIFTWIHFQNEIETEIAMDPRSVLRDHGWIKIKGGWHWDQDPQATYIYRDPPIDIGTDDRDPTDGDHVHYRRVDRNPPPVVVVVVVVVVVVVVVVVVVCVVVPPD

Sequence (182 aa):
EELESKERQLKEQVKELESKEKQLDDLVKEFESKERDSQDRVMDLRPGTDRYTLTVKVLSSELVKTIYSDSDELVSCTAECLVGDETGTIIFTARNEQVDLMKPGATVILDNAKIDMFKGRMRLVVDRRGDIEVAKPANFEVREDNNFSLDRYFGYYMVQSLLIFSLKIAVVDAKIYISGHF